Protein AF-A0A7X7VVL7-F1 (afdb_monomer_lite)

Sequence (45 aa):
LLDVIRPGEPRITYGRVTVQDVPRIVSEHLVNGRIVEDRLIGRAD

Secondary structure (DSSP, 8-state):
-EEE--TTS-EEEE-S--TTHHHHHIIIIIIT----GGGEEEEE-

Radius of gyration: 9.64 Å; chains: 1; bounding box: 21×17×25 Å

pLDDT: mean 95.47, std 4.36, range [70.31, 98.31]

Foldseek 3Di:
DDWDDDPPAWIWDFPPDDPVCVVVCCVQCVPVVHDPVVGTDDTGD

Structure (mmCIF, N/CA/C/O backbone):
data_AF-A0A7X7VVL7-F1
#
_entry.id   AF-A0A7X7VVL7-F1
#
loop_
_atom_site.group_PDB
_atom_site.id
_atom_site.type_symbol
_atom_site.label_atom_id
_atom_site.label_alt_id
_atom_site.label_comp_id
_atom_site.label_asym_id
_atom_site.label_entity_id
_atom_site.label_seq_id
_atom_site.pdbx_PDB_ins_code
_atom_site.Cartn_x
_atom_site.Cartn_y
_atom_site.Cartn_z
_atom_site.occupancy
_atom_site.B_iso_or_equiv
_atom_site.auth_seq_id
_atom_site.auth_comp_id
_atom_site.auth_asym_id
_atom_site.auth_atom_id
_atom_site.pdbx_PDB_model_num
ATOM 1 N N . LEU A 1 1 ? 9.853 2.040 0.812 1.00 89.94 1 LEU A N 1
ATOM 2 C CA . LEU A 1 1 ? 8.540 1.696 1.403 1.00 89.94 1 LEU A CA 1
ATOM 3 C C . LEU A 1 1 ? 7.528 2.702 0.885 1.00 89.94 1 LEU A C 1
ATOM 5 O O . LEU A 1 1 ? 7.946 3.811 0.565 1.00 89.94 1 LEU A O 1
ATOM 9 N N . LEU A 1 2 ? 6.261 2.319 0.763 1.00 96.94 2 LEU A N 1
ATOM 10 C CA . LEU A 1 2 ? 5.170 3.219 0.386 1.00 96.94 2 LEU A CA 1
ATOM 11 C C . LEU A 1 2 ? 3.991 2.964 1.321 1.00 96.94 2 LEU A C 1
ATOM 13 O O . LEU A 1 2 ? 3.525 1.831 1.399 1.00 96.94 2 LEU A O 1
ATOM 17 N N . ASP A 1 3 ? 3.510 4.008 1.988 1.00 96.62 3 ASP A N 1
ATOM 18 C CA . ASP A 1 3 ? 2.351 3.930 2.876 1.00 96.62 3 ASP A CA 1
ATOM 19 C C . ASP A 1 3 ? 1.122 4.557 2.218 1.00 96.62 3 ASP A C 1
ATOM 21 O O . ASP A 1 3 ? 1.208 5.609 1.580 1.00 96.62 3 ASP A O 1
ATOM 25 N N . VAL A 1 4 ? -0.031 3.918 2.404 1.00 96.38 4 VAL A N 1
ATOM 26 C CA . VAL A 1 4 ? -1.343 4.460 2.050 1.00 96.38 4 VAL A CA 1
ATOM 27 C C . VAL A 1 4 ? -2.155 4.627 3.327 1.00 96.38 4 VAL A C 1
ATOM 29 O O . VAL A 1 4 ? -2.359 3.670 4.073 1.00 96.38 4 VAL A O 1
ATOM 32 N N . ILE A 1 5 ? -2.607 5.858 3.567 1.00 95.38 5 ILE A N 1
ATOM 33 C CA . ILE A 1 5 ? -3.423 6.245 4.719 1.00 95.38 5 ILE A CA 1
ATOM 34 C C . ILE A 1 5 ? -4.712 6.856 4.176 1.00 95.38 5 ILE A C 1
ATOM 36 O O . ILE A 1 5 ? -4.663 7.835 3.428 1.00 95.38 5 ILE A O 1
ATOM 40 N N . ARG A 1 6 ? -5.857 6.279 4.548 1.00 91.56 6 ARG A N 1
ATOM 41 C CA . ARG A 1 6 ? -7.188 6.789 4.204 1.00 91.56 6 ARG A CA 1
ATOM 42 C C . ARG A 1 6 ? -8.007 6.982 5.483 1.00 91.56 6 ARG A C 1
ATOM 44 O O . ARG A 1 6 ? -7.867 6.184 6.408 1.00 91.56 6 ARG A O 1
ATOM 51 N N . PRO A 1 7 ? -8.835 8.036 5.580 1.00 93.88 7 PRO A N 1
ATOM 52 C CA . PRO A 1 7 ? -9.674 8.243 6.756 1.00 93.88 7 PRO A CA 1
ATOM 53 C C . PRO A 1 7 ? -10.584 7.040 7.020 1.00 93.88 7 PRO A C 1
ATOM 55 O O . PRO A 1 7 ? -11.297 6.601 6.124 1.00 93.88 7 P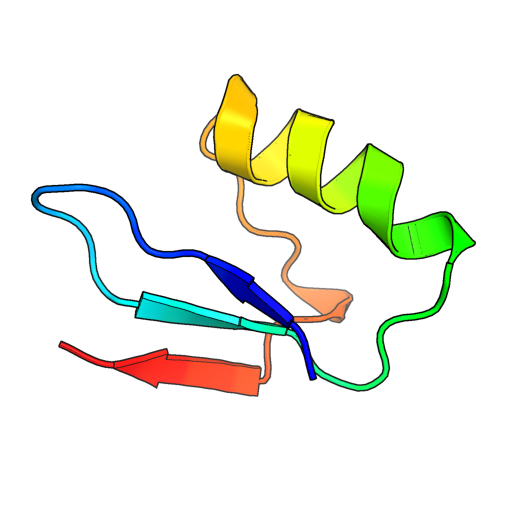RO A O 1
ATOM 58 N N . GLY A 1 8 ? -10.572 6.537 8.255 1.00 93.56 8 GLY A N 1
ATOM 59 C CA . GLY A 1 8 ? -11.407 5.404 8.665 1.00 93.56 8 GLY A CA 1
ATOM 60 C C . GLY A 1 8 ? -10.895 4.031 8.226 1.00 93.56 8 GLY A C 1
ATOM 61 O O . GLY A 1 8 ? -11.583 3.040 8.457 1.00 93.56 8 GLY A O 1
ATOM 62 N N . GLU A 1 9 ? -9.705 3.953 7.630 1.00 92.81 9 GLU A N 1
ATOM 63 C CA . GLU A 1 9 ? -9.088 2.692 7.234 1.00 92.81 9 GLU A CA 1
ATOM 64 C C . GLU A 1 9 ? -7.726 2.487 7.907 1.00 92.81 9 GLU A C 1
ATOM 66 O O . GLU A 1 9 ? -7.005 3.465 8.136 1.00 92.81 9 GLU A O 1
ATOM 71 N N . PRO A 1 10 ? -7.330 1.226 8.161 1.00 93.88 10 PRO A N 1
ATOM 72 C CA . PRO A 1 10 ? -5.984 0.914 8.612 1.00 93.88 10 PRO A CA 1
ATOM 73 C C . PRO A 1 10 ? -4.931 1.419 7.625 1.00 93.88 10 PRO A C 1
ATOM 75 O O . PRO A 1 10 ? -5.113 1.389 6.402 1.00 93.88 10 PRO A O 1
ATOM 78 N N . ARG A 1 11 ? -3.774 1.817 8.148 1.00 96.31 11 ARG A N 1
ATOM 79 C CA . ARG A 1 11 ? -2.598 2.106 7.329 1.00 96.31 11 ARG A CA 1
ATOM 80 C C . ARG A 1 11 ? -2.151 0.838 6.616 1.00 96.31 11 ARG A C 1
ATOM 82 O O . ARG A 1 11 ? -1.914 -0.189 7.251 1.00 96.31 11 ARG A O 1
ATOM 89 N N . ILE A 1 12 ? -1.940 0.950 5.309 1.00 97.81 12 ILE A N 1
ATOM 90 C CA . ILE A 1 12 ? -1.390 -0.123 4.482 1.00 97.81 12 ILE A CA 1
ATOM 91 C C . ILE A 1 12 ? 0.035 0.234 4.070 1.00 97.81 12 ILE A C 1
ATOM 93 O O . ILE A 1 12 ? 0.259 1.282 3.461 1.00 97.81 12 ILE A O 1
ATOM 97 N N . THR A 1 13 ? 0.985 -0.659 4.350 1.00 98.00 13 THR A N 1
ATOM 98 C CA . THR A 1 13 ? 2.397 -0.494 3.983 1.00 98.00 13 THR A CA 1
ATOM 99 C C . THR A 1 13 ? 2.786 -1.468 2.878 1.00 98.00 13 THR A C 1
ATOM 101 O O . THR A 1 13 ? 2.679 -2.691 3.025 1.00 98.00 13 THR A O 1
ATOM 104 N N . TYR A 1 14 ? 3.309 -0.914 1.787 1.00 98.00 14 TYR A N 1
ATOM 105 C CA . TYR A 1 14 ? 3.851 -1.646 0.653 1.00 98.00 14 TYR A CA 1
ATOM 106 C C . TYR A 1 14 ? 5.387 -1.693 0.680 1.00 98.00 14 TYR A C 1
ATOM 108 O O . TYR A 1 14 ? 6.088 -0.684 0.850 1.00 98.00 14 TYR A O 1
ATOM 116 N N . GLY A 1 15 ? 5.920 -2.897 0.478 1.00 97.25 15 GLY A N 1
ATOM 117 C CA . GLY A 1 15 ? 7.343 -3.215 0.462 1.00 97.25 15 GLY A CA 1
ATOM 118 C C . GLY A 1 15 ? 7.879 -3.482 -0.941 1.00 97.25 15 GLY A C 1
ATOM 119 O O . GLY A 1 15 ? 7.133 -3.807 -1.859 1.00 97.25 15 GLY A O 1
ATOM 120 N N . ARG A 1 16 ? 9.205 -3.350 -1.107 1.00 96.31 16 ARG A N 1
ATOM 121 C CA . ARG A 1 16 ? 9.919 -3.605 -2.380 1.00 96.31 16 ARG A CA 1
ATOM 122 C C . ARG A 1 16 ? 9.286 -2.910 -3.600 1.00 96.31 16 ARG A C 1
ATOM 124 O O . ARG A 1 16 ? 9.341 -3.432 -4.708 1.00 96.31 16 ARG A O 1
ATOM 131 N N . VAL A 1 17 ? 8.661 -1.758 -3.373 1.00 97.00 17 VAL A N 1
ATOM 132 C CA . VAL A 1 17 ? 7.960 -0.975 -4.393 1.00 97.00 17 VAL A CA 1
ATOM 133 C C . VAL A 1 17 ? 8.973 -0.384 -5.367 1.00 97.00 17 VAL A C 1
ATOM 135 O O . VAL A 1 17 ? 9.948 0.244 -4.952 1.00 97.00 17 VAL A O 1
ATOM 138 N N . THR A 1 18 ? 8.724 -0.586 -6.653 1.00 96.94 18 THR A N 1
ATOM 139 C CA . THR A 1 18 ? 9.424 0.048 -7.773 1.00 96.94 18 THR A CA 1
ATOM 140 C C . THR A 1 18 ? 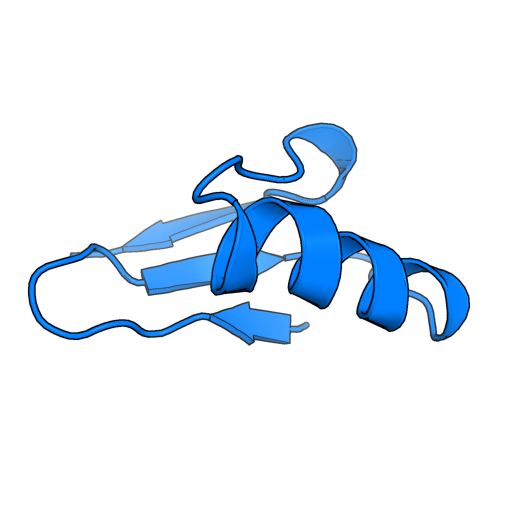8.596 1.208 -8.324 1.00 96.94 18 THR A C 1
ATOM 142 O O . THR A 1 18 ? 7.411 1.344 -8.014 1.00 96.94 18 THR A O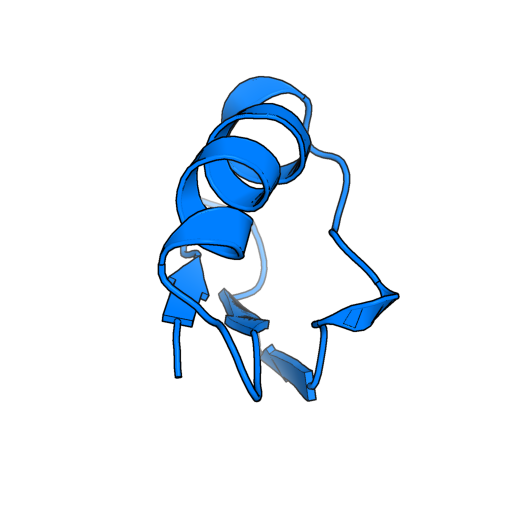 1
ATOM 145 N N . VAL A 1 19 ? 9.195 2.046 -9.174 1.00 97.00 19 VAL A N 1
ATOM 146 C CA . VAL A 1 19 ? 8.484 3.173 -9.808 1.00 97.00 19 VAL A CA 1
ATOM 147 C C . VAL A 1 19 ? 7.276 2.679 -10.615 1.00 97.00 19 VAL A C 1
ATOM 149 O O . VAL A 1 19 ? 6.221 3.308 -10.599 1.00 97.00 19 VAL A O 1
ATOM 152 N N . GLN A 1 20 ? 7.399 1.517 -11.258 1.00 96.81 20 GLN A N 1
ATOM 153 C CA . GLN A 1 20 ? 6.338 0.900 -12.053 1.00 96.81 20 GLN A CA 1
ATOM 154 C C . GLN A 1 20 ? 5.154 0.401 -11.212 1.00 96.81 20 GLN A C 1
ATOM 156 O O . GLN A 1 20 ? 4.049 0.277 -11.736 1.00 96.81 20 GLN A O 1
ATOM 161 N N . ASP A 1 21 ? 5.351 0.132 -9.919 1.00 97.50 21 ASP A N 1
ATOM 162 C CA . ASP A 1 21 ? 4.274 -0.326 -9.038 1.00 97.50 21 ASP A CA 1
ATOM 163 C C . ASP A 1 21 ? 3.352 0.830 -8.608 1.00 97.50 21 ASP A C 1
ATOM 165 O O . ASP A 1 21 ? 2.189 0.598 -8.281 1.00 97.50 21 ASP A O 1
ATOM 169 N N . VAL A 1 22 ? 3.831 2.082 -8.630 1.00 97.25 22 VAL A N 1
ATOM 170 C CA . VAL A 1 22 ? 3.079 3.242 -8.117 1.00 97.25 22 VAL A CA 1
ATOM 171 C C . VAL A 1 22 ? 1.763 3.475 -8.873 1.00 97.25 22 VAL A C 1
ATOM 173 O O . VAL A 1 22 ? 0.727 3.550 -8.209 1.00 97.25 22 VAL A O 1
ATOM 176 N N . PRO A 1 23 ? 1.722 3.520 -10.222 1.00 98.25 23 PRO A N 1
ATOM 177 C CA . PRO A 1 23 ? 0.459 3.691 -10.947 1.00 98.25 23 PRO A CA 1
ATOM 178 C C . PRO A 1 23 ? -0.551 2.571 -10.664 1.00 98.25 23 PRO A C 1
ATOM 180 O O . PRO A 1 23 ? -1.756 2.825 -10.582 1.00 98.25 23 PRO A O 1
ATOM 183 N N . ARG A 1 24 ? -0.063 1.337 -10.462 1.00 97.94 24 ARG A N 1
ATOM 184 C CA . ARG A 1 24 ? -0.891 0.180 -10.096 1.00 97.94 24 ARG A CA 1
ATOM 185 C C . ARG A 1 24 ? -1.452 0.326 -8.683 1.00 97.94 24 ARG A C 1
ATOM 187 O O . ARG A 1 24 ? -2.643 0.111 -8.504 1.00 97.94 24 ARG A O 1
ATOM 194 N N . ILE A 1 25 ? -0.645 0.740 -7.702 1.00 97.88 25 ILE A N 1
ATOM 195 C CA . ILE A 1 25 ? -1.104 0.989 -6.323 1.00 97.88 25 ILE A CA 1
ATOM 196 C C . ILE A 1 25 ? -2.153 2.105 -6.294 1.00 97.88 25 ILE A C 1
ATOM 198 O O . ILE A 1 25 ? -3.165 1.971 -5.611 1.00 97.88 25 ILE A O 1
ATOM 202 N N . VAL A 1 26 ? -1.961 3.181 -7.059 1.00 97.44 26 VAL A N 1
ATOM 203 C CA . VAL A 1 26 ? -2.962 4.253 -7.159 1.00 97.44 26 VAL A CA 1
ATOM 204 C C . VAL A 1 26 ? -4.270 3.721 -7.745 1.00 97.44 26 VAL A C 1
ATOM 206 O O . VAL A 1 26 ? -5.329 3.897 -7.147 1.00 97.44 26 VAL A O 1
ATOM 209 N N . SER A 1 27 ? -4.203 3.032 -8.882 1.00 98.31 27 SER A N 1
ATOM 210 C CA . SER A 1 27 ? -5.403 2.565 -9.582 1.00 98.31 27 SER A CA 1
ATOM 211 C C . SER A 1 27 ? -6.150 1.484 -8.797 1.00 98.31 27 SER A C 1
ATOM 213 O O . SER A 1 27 ? -7.362 1.561 -8.626 1.00 98.31 27 SER A O 1
ATOM 215 N N . GLU A 1 28 ? -5.446 0.476 -8.287 1.00 98.12 28 GLU A N 1
ATOM 216 C CA . GLU A 1 28 ? -6.069 -0.633 -7.566 1.00 98.12 28 GLU A CA 1
ATOM 217 C C . GLU A 1 28 ? -6.480 -0.221 -6.155 1.00 98.12 28 GLU A C 1
ATOM 219 O O . GLU A 1 28 ? -7.647 -0.360 -5.799 1.00 98.12 28 GLU A O 1
ATOM 224 N N . HIS A 1 29 ? -5.567 0.341 -5.363 1.00 96.56 29 HIS A N 1
ATOM 225 C CA . HIS A 1 29 ? -5.833 0.573 -3.948 1.00 96.56 29 HIS A CA 1
ATOM 226 C C . HIS A 1 29 ? -6.546 1.899 -3.699 1.00 96.56 29 HIS A C 1
ATOM 228 O O . HIS A 1 29 ? -7.626 1.906 -3.110 1.00 96.56 29 HIS A O 1
ATOM 234 N N . LEU A 1 30 ? -5.973 3.019 -4.146 1.00 95.00 30 LEU A N 1
ATOM 235 C CA . LEU A 1 30 ? -6.529 4.338 -3.828 1.00 95.00 30 LEU A CA 1
ATOM 236 C C . LEU A 1 30 ? -7.874 4.574 -4.523 1.00 95.00 30 LEU A C 1
ATOM 238 O O . LEU A 1 30 ? -8.808 5.033 -3.872 1.00 95.00 30 LEU A O 1
ATOM 242 N N . VAL A 1 31 ? -7.973 4.241 -5.813 1.00 96.38 31 VAL A N 1
ATOM 243 C CA . VAL A 1 31 ? -9.183 4.484 -6.615 1.00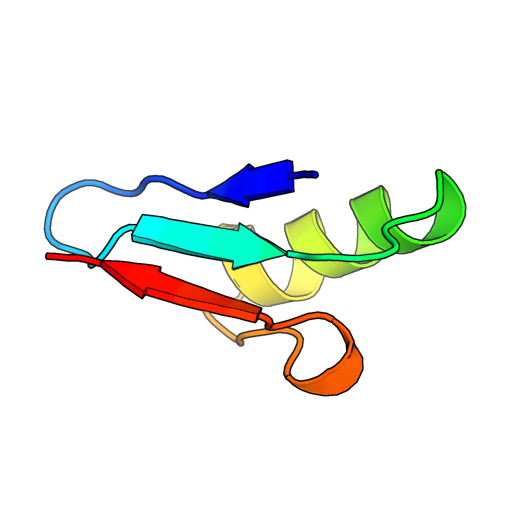 96.38 31 VAL A CA 1
ATOM 244 C C . VAL A 1 31 ? -10.207 3.361 -6.453 1.00 96.38 31 VAL A C 1
ATOM 246 O O . VAL A 1 31 ? -11.371 3.638 -6.182 1.00 96.38 31 VAL A O 1
ATOM 249 N N . ASN A 1 32 ? -9.791 2.098 -6.593 1.00 96.50 32 ASN A N 1
ATOM 250 C CA . ASN A 1 32 ? -10.719 0.959 -6.602 1.00 96.50 32 ASN A CA 1
ATOM 251 C C . ASN A 1 32 ? -10.869 0.250 -5.244 1.00 96.50 32 ASN A C 1
ATOM 253 O O . ASN A 1 32 ? -11.668 -0.679 -5.135 1.00 96.50 32 ASN A O 1
ATOM 257 N N . GLY A 1 33 ? -10.104 0.639 -4.218 1.00 95.19 33 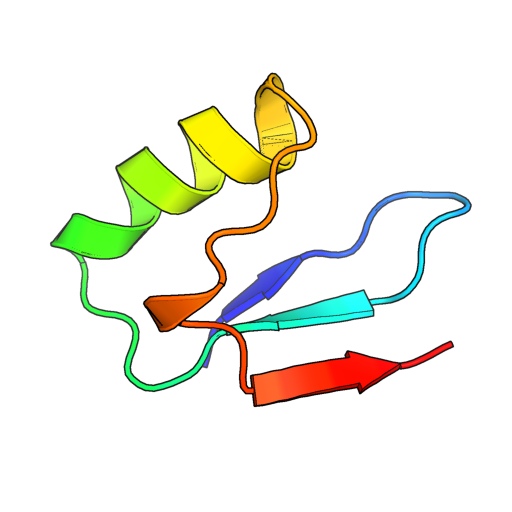GLY A N 1
ATOM 258 C CA . GLY A 1 33 ? -10.163 0.017 -2.890 1.00 95.19 33 GLY A CA 1
ATOM 259 C C . GLY A 1 33 ? -9.606 -1.409 -2.815 1.00 95.19 33 GLY A C 1
ATOM 260 O O . GLY A 1 33 ? -9.834 -2.094 -1.822 1.00 95.19 33 GLY A O 1
ATOM 261 N N . ARG A 1 34 ? -8.883 -1.879 -3.837 1.00 96.88 34 ARG A N 1
ATOM 262 C CA . ARG A 1 34 ? -8.292 -3.222 -3.910 1.00 96.88 34 ARG A CA 1
ATOM 263 C C . ARG A 1 34 ? -6.816 -3.194 -3.519 1.00 96.88 34 ARG A C 1
ATOM 265 O O . ARG A 1 34 ? -6.000 -2.546 -4.169 1.00 96.88 34 ARG A O 1
ATOM 272 N N . ILE A 1 35 ? -6.460 -3.916 -2.461 1.00 96.50 35 ILE A N 1
ATOM 273 C CA . ILE A 1 35 ? -5.074 -4.000 -1.989 1.00 96.50 35 ILE A CA 1
ATOM 274 C C . ILE A 1 35 ? -4.217 -4.782 -2.993 1.00 96.50 35 ILE A C 1
ATOM 276 O O . ILE A 1 35 ? -4.615 -5.826 -3.508 1.00 96.50 35 ILE A O 1
ATOM 280 N N . VAL A 1 36 ? -3.008 -4.278 -3.245 1.00 97.44 36 VAL A N 1
ATOM 281 C CA . VAL A 1 36 ? -1.999 -4.949 -4.076 1.00 97.44 36 VAL A CA 1
ATOM 282 C C . VAL A 1 36 ? -1.238 -5.961 -3.210 1.00 97.44 36 VAL A C 1
ATOM 284 O O . VAL A 1 36 ? -0.165 -5.670 -2.681 1.00 97.44 36 VAL A O 1
ATOM 287 N N . GLU A 1 37 ? -1.832 -7.138 -3.010 1.00 96.75 37 GLU A N 1
ATOM 288 C CA . GLU A 1 37 ? -1.365 -8.150 -2.043 1.00 96.75 37 GLU A CA 1
ATOM 289 C C . GLU A 1 37 ? 0.095 -8.595 -2.263 1.00 96.75 37 GLU A C 1
ATOM 291 O O . GLU A 1 37 ? 0.821 -8.820 -1.300 1.00 96.75 37 GLU A O 1
ATOM 296 N N . ASP A 1 38 ? 0.587 -8.633 -3.507 1.00 96.69 38 ASP A N 1
ATOM 297 C CA . ASP A 1 38 ? 1.975 -9.017 -3.823 1.00 96.69 38 ASP A CA 1
ATOM 298 C C . ASP A 1 38 ? 3.029 -8.027 -3.300 1.00 96.69 38 ASP A C 1
ATOM 300 O O . ASP A 1 38 ? 4.213 -8.359 -3.199 1.00 96.69 38 ASP A O 1
ATOM 304 N N . ARG A 1 39 ? 2.608 -6.808 -2.952 1.00 96.62 39 ARG A N 1
ATOM 305 C CA . ARG A 1 39 ? 3.469 -5.769 -2.378 1.00 96.62 39 ARG A CA 1
ATOM 306 C C . ARG A 1 39 ? 3.170 -5.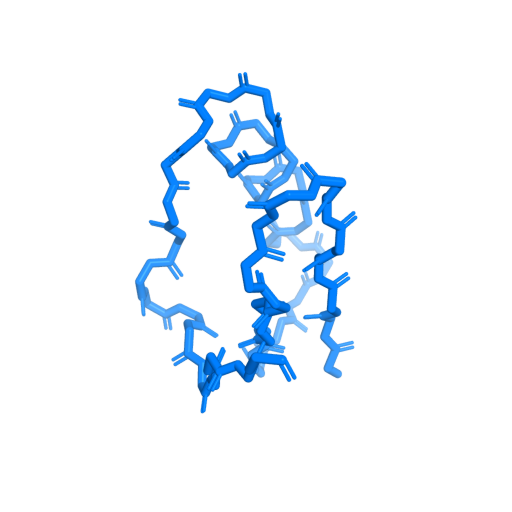503 -0.908 1.00 96.62 39 ARG A C 1
ATOM 308 O O . ARG A 1 39 ? 3.908 -4.731 -0.295 1.00 96.62 39 ARG A O 1
ATOM 315 N N . LEU A 1 40 ? 2.115 -6.092 -0.344 1.00 96.56 40 LEU A N 1
ATOM 316 C CA . LEU A 1 40 ? 1.693 -5.846 1.031 1.00 96.56 40 LEU A CA 1
ATOM 317 C C . LEU A 1 40 ? 2.719 -6.413 2.017 1.00 96.56 40 LEU A C 1
ATOM 319 O O . LEU A 1 40 ? 3.078 -7.586 1.948 1.00 96.56 40 LEU A O 1
ATOM 323 N N . ILE A 1 41 ? 3.166 -5.586 2.963 1.00 96.88 41 ILE A N 1
ATOM 324 C CA . ILE A 1 41 ? 4.044 -6.038 4.053 1.00 96.88 41 ILE A CA 1
ATOM 325 C C . ILE A 1 41 ? 3.546 -5.650 5.447 1.00 96.88 41 ILE A C 1
ATOM 327 O O . ILE A 1 41 ? 4.115 -6.109 6.433 1.00 96.88 41 ILE A O 1
ATOM 331 N N . GLY A 1 42 ? 2.510 -4.814 5.552 1.00 94.31 42 GLY A N 1
ATOM 332 C CA . GLY A 1 42 ? 1.977 -4.404 6.846 1.00 94.31 42 GLY A CA 1
ATOM 333 C C . GLY A 1 42 ? 0.584 -3.795 6.763 1.00 94.31 42 GLY A C 1
ATOM 334 O O . GLY A 1 42 ? 0.257 -3.094 5.803 1.00 94.31 42 GLY A O 1
ATOM 335 N N . ARG A 1 43 ? -0.212 -4.069 7.800 1.00 94.75 43 ARG A N 1
ATOM 336 C CA . ARG A 1 43 ? -1.463 -3.379 8.132 1.00 94.75 43 ARG A CA 1
ATOM 337 C C . ARG A 1 43 ? -1.346 -2.910 9.579 1.00 94.75 43 ARG A C 1
ATOM 339 O O . ARG A 1 43 ? -0.969 -3.716 10.428 1.00 94.75 43 ARG A O 1
ATOM 346 N N . ALA A 1 44 ? -1.598 -1.634 9.838 1.00 87.88 44 ALA A N 1
ATOM 347 C CA . ALA A 1 44 ? -1.544 -1.066 11.182 1.00 87.88 44 ALA A CA 1
ATOM 348 C C . ALA A 1 44 ? -2.782 -0.206 11.444 1.00 87.88 44 ALA A C 1
ATOM 350 O O . ALA A 1 44 ? -3.165 0.579 10.574 1.00 87.88 44 ALA A O 1
ATOM 351 N N . ASP A 1 45 ? -3.373 -0.383 12.626 1.00 70.31 45 ASP A N 1
ATOM 352 C CA . ASP A 1 45 ? -4.508 0.402 13.125 1.00 70.31 45 ASP A CA 1
ATOM 353 C C . ASP A 1 45 ? -4.080 1.811 13.573 1.00 70.31 45 ASP A C 1
ATOM 355 O O . ASP A 1 45 ? -2.946 1.962 14.096 1.00 70.31 45 ASP A O 1
#